Protein AF-A0A9W6K4C1-F1 (afdb_monomer_lite)

InterPro domains:
  IPR036770 Ankyrin repeat-containing domain superfamily [G3DSA:1.25.40.20] (5-103)
  IPR036770 Ankyrin repeat-containing domain superfamily [SSF48403] (3-84)

pLDDT: mean 95.86, std 2.78, range [81.19, 98.5]

Secondary structure (DSSP, 8-state):
-HHHHHHH-GGGHHHHHHH-GGGGG---TTS--HHHHHHHTT-HHHHHHHHHTT----HHHHHHHHHHT-HHHHHHHHHTT----HHHHHHHHT-TTT---HHHHHHHHHHHHHTT---

Structure (mmCIF, N/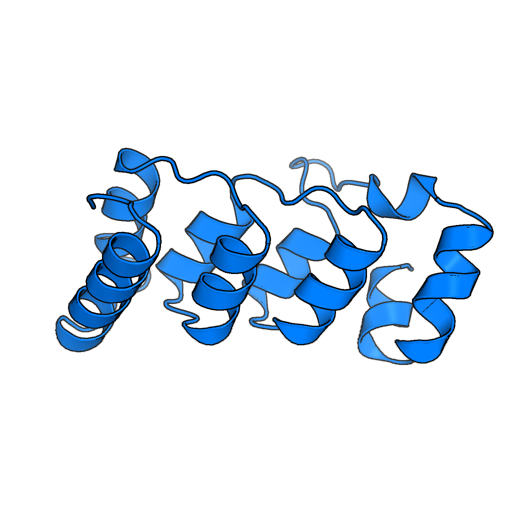CA/C/O backbone):
data_AF-A0A9W6K4C1-F1
#
_entry.id   AF-A0A9W6K4C1-F1
#
loop_
_atom_site.group_PDB
_atom_site.id
_atom_site.type_symbol
_atom_site.label_atom_id
_atom_site.label_alt_id
_atom_site.label_comp_id
_atom_site.label_asym_id
_atom_site.label_entity_id
_atom_site.label_seq_id
_atom_site.pdbx_PDB_ins_code
_atom_site.Cartn_x
_atom_site.Cartn_y
_atom_site.Cartn_z
_atom_site.occupancy
_atom_site.B_iso_or_equiv
_atom_site.auth_seq_id
_atom_site.auth_comp_id
_atom_site.auth_asym_id
_atom_site.auth_atom_id
_atom_site.pdbx_PDB_model_num
ATOM 1 N N . MET A 1 1 ? 17.338 7.470 -8.610 1.00 81.19 1 MET A N 1
ATOM 2 C CA . MET A 1 1 ? 16.699 6.291 -7.976 1.00 81.19 1 MET A CA 1
ATOM 3 C C . MET A 1 1 ? 15.243 6.214 -8.442 1.00 81.19 1 MET A C 1
ATOM 5 O O . MET A 1 1 ? 14.738 7.240 -8.882 1.00 81.19 1 MET A O 1
ATOM 9 N N . LEU A 1 2 ? 14.564 5.054 -8.397 1.00 93.94 2 LEU A N 1
ATOM 10 C CA . LEU A 1 2 ? 13.155 4.953 -8.845 1.00 93.94 2 LEU A CA 1
ATOM 11 C C . LEU A 1 2 ? 12.250 5.952 -8.100 1.00 93.94 2 LEU A C 1
ATOM 13 O O . LEU A 1 2 ? 11.435 6.620 -8.729 1.00 93.94 2 LEU A O 1
ATOM 17 N N . LEU A 1 3 ? 12.462 6.120 -6.792 1.00 94.81 3 LEU A N 1
ATOM 18 C CA . LEU A 1 3 ? 11.760 7.115 -5.977 1.00 94.81 3 LEU A CA 1
ATOM 19 C C . LEU A 1 3 ? 11.908 8.547 -6.527 1.00 94.81 3 LEU A C 1
ATOM 21 O O . LEU A 1 3 ? 10.906 9.232 -6.698 1.00 94.81 3 LEU A O 1
ATOM 25 N N . ASP A 1 4 ? 13.126 8.985 -6.869 1.00 94.69 4 ASP A N 1
ATOM 26 C CA . ASP A 1 4 ? 13.356 10.343 -7.396 1.00 94.69 4 ASP A CA 1
ATOM 27 C C . ASP A 1 4 ? 12.580 10.587 -8.691 1.00 94.69 4 ASP A C 1
ATOM 29 O O . ASP A 1 4 ? 12.031 11.670 -8.894 1.00 94.69 4 ASP A O 1
ATOM 33 N N . ALA A 1 5 ? 12.537 9.580 -9.568 1.00 96.31 5 ALA A N 1
ATOM 34 C CA . ALA A 1 5 ? 11.813 9.665 -10.828 1.00 96.31 5 ALA A CA 1
ATOM 35 C C . ALA A 1 5 ? 10.304 9.770 -10.592 1.00 96.31 5 ALA A C 1
ATOM 37 O O . ALA A 1 5 ? 9.647 10.569 -11.246 1.00 96.31 5 ALA A O 1
ATOM 38 N N . VAL A 1 6 ? 9.761 9.019 -9.630 1.00 97.19 6 VAL A N 1
ATOM 39 C CA . VAL A 1 6 ? 8.342 9.104 -9.261 1.00 97.19 6 VAL A CA 1
ATOM 40 C C . VAL A 1 6 ? 7.986 10.491 -8.725 1.00 97.19 6 VAL A C 1
ATOM 42 O O . VAL A 1 6 ? 6.987 11.059 -9.154 1.00 97.19 6 VAL A O 1
ATOM 45 N N . LEU A 1 7 ? 8.818 11.057 -7.847 1.00 96.62 7 LEU A N 1
ATOM 46 C CA . LEU A 1 7 ? 8.534 12.340 -7.199 1.00 96.62 7 LEU A CA 1
ATOM 47 C C . LEU A 1 7 ? 8.724 13.553 -8.120 1.00 96.62 7 LEU A C 1
ATOM 49 O O . LEU A 1 7 ? 8.004 14.539 -7.992 1.00 96.62 7 LEU A O 1
ATOM 53 N N . ASN A 1 8 ? 9.698 13.5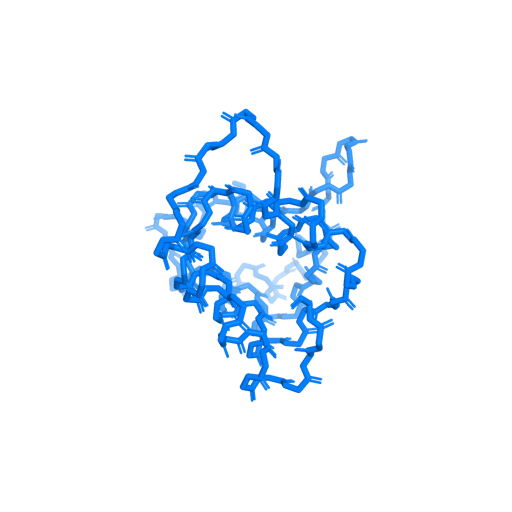06 -9.033 1.00 96.62 8 ASN A N 1
ATOM 54 C CA . ASN A 1 8 ? 10.086 14.678 -9.826 1.00 96.62 8 ASN A CA 1
ATOM 55 C C . ASN A 1 8 ? 9.683 14.575 -11.302 1.00 96.62 8 ASN A C 1
ATOM 57 O O . ASN A 1 8 ? 9.426 15.591 -11.946 1.00 96.62 8 ASN A O 1
ATOM 61 N N . GLU A 1 9 ? 9.640 13.364 -11.863 1.00 96.62 9 GLU A N 1
ATOM 62 C CA . GLU A 1 9 ? 9.425 13.131 -13.294 1.00 96.62 9 GLU A CA 1
ATOM 63 C C . GLU A 1 9 ? 8.509 11.913 -13.563 1.00 96.62 9 GLU A C 1
ATOM 65 O O . GLU A 1 9 ? 8.883 11.022 -14.334 1.00 96.62 9 GLU A O 1
ATOM 70 N N . PRO A 1 10 ? 7.284 11.852 -12.991 1.00 96.25 10 PRO A N 1
ATOM 71 C CA . PRO A 1 10 ? 6.431 10.655 -13.030 1.00 96.25 10 PRO A CA 1
ATOM 72 C C . PRO A 1 10 ? 6.109 10.173 -14.454 1.00 96.25 10 PRO A C 1
ATOM 74 O O . PRO A 1 10 ? 5.967 8.978 -14.701 1.00 96.25 10 PRO A O 1
ATOM 77 N N . HIS A 1 11 ? 6.078 11.089 -15.426 1.00 96.38 11 HIS A N 1
ATOM 78 C CA . HIS A 1 11 ? 5.868 10.787 -16.845 1.00 96.38 11 HIS A CA 1
ATOM 79 C C . HIS A 1 11 ? 6.988 9.941 -17.482 1.00 96.38 11 HIS A C 1
ATOM 81 O O . HIS A 1 11 ? 6.752 9.302 -18.505 1.00 96.38 11 HIS A O 1
ATOM 87 N N . LYS A 1 12 ? 8.196 9.915 -16.899 1.00 96.62 12 LYS A N 1
ATOM 88 C CA . LYS A 1 12 ? 9.325 9.090 -17.368 1.00 96.62 12 LYS A CA 1
ATOM 89 C C . LYS A 1 12 ? 9.351 7.701 -16.739 1.00 96.62 12 LYS A C 1
ATOM 91 O O . LYS A 1 12 ? 10.016 6.814 -17.272 1.00 96.62 12 LYS A O 1
ATOM 96 N N . VAL A 1 13 ? 8.638 7.499 -15.628 1.00 97.50 13 VAL A N 1
ATOM 97 C CA . VAL A 1 13 ? 8.659 6.247 -14.858 1.00 97.50 13 VAL A CA 1
ATOM 98 C C . VAL A 1 13 ? 8.298 5.027 -15.715 1.00 97.50 13 VAL A C 1
ATOM 100 O O . VAL A 1 13 ? 9.035 4.047 -15.631 1.00 97.50 13 VAL A O 1
ATOM 103 N N . PRO A 1 14 ? 7.273 5.054 -16.596 1.00 97.62 14 PRO A N 1
ATOM 104 C CA . PRO A 1 14 ? 6.975 3.903 -17.450 1.00 97.62 14 PRO A CA 1
ATOM 105 C C . PRO A 1 14 ? 8.145 3.494 -18.354 1.00 97.62 14 PRO A C 1
ATOM 107 O O . PRO A 1 14 ? 8.417 2.305 -18.488 1.00 97.62 14 PRO A O 1
ATOM 110 N N . SER A 1 15 ? 8.870 4.458 -18.932 1.00 97.62 15 SER A N 1
ATOM 111 C CA . SER A 1 15 ? 10.040 4.179 -19.776 1.00 97.62 15 SER A CA 1
ATOM 112 C C . SER A 1 15 ? 11.209 3.623 -18.963 1.00 97.62 15 SER A C 1
ATOM 114 O O . SER A 1 15 ? 11.814 2.635 -19.363 1.00 97.62 15 SER A O 1
ATOM 116 N N . ILE A 1 16 ? 11.478 4.201 -17.786 1.00 96.50 16 ILE A N 1
ATOM 117 C CA . ILE A 1 16 ? 12.523 3.722 -16.865 1.00 96.50 16 ILE A CA 1
ATOM 118 C C . ILE A 1 16 ? 12.250 2.269 -16.450 1.00 96.50 16 ILE A C 1
ATOM 120 O O . ILE A 1 16 ? 13.147 1.429 -16.460 1.00 96.50 16 ILE A O 1
ATOM 124 N N . VAL A 1 17 ? 10.996 1.961 -16.111 1.00 97.12 17 VAL A N 1
ATOM 125 C CA . VAL A 1 17 ? 10.566 0.608 -15.742 1.00 97.12 17 VAL A CA 1
ATOM 126 C C . VAL A 1 17 ? 10.617 -0.344 -16.937 1.00 97.12 17 VAL A C 1
ATOM 128 O O . VAL A 1 17 ? 10.976 -1.502 -16.762 1.00 97.12 17 VAL A O 1
ATOM 131 N N . ALA A 1 18 ? 10.301 0.116 -18.149 1.00 97.06 18 ALA A N 1
ATOM 132 C CA . ALA A 1 18 ? 10.415 -0.708 -19.351 1.00 97.06 18 ALA A CA 1
ATOM 133 C C . ALA A 1 18 ? 11.873 -1.105 -19.651 1.00 97.06 18 ALA A C 1
ATOM 135 O O . ALA A 1 18 ? 12.120 -2.224 -2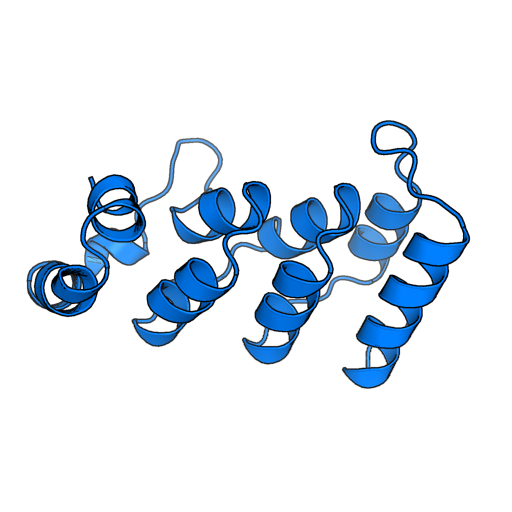0.095 1.00 97.06 18 ALA A O 1
ATOM 136 N N . GLU A 1 19 ? 12.832 -0.215 -19.383 1.00 97.44 19 GLU A N 1
ATOM 137 C CA . GLU A 1 19 ? 14.265 -0.493 -19.531 1.00 97.44 19 GLU A CA 1
ATOM 138 C C . GLU A 1 19 ? 14.800 -1.417 -18.428 1.00 97.44 19 GLU A C 1
ATOM 140 O O . GLU A 1 19 ? 15.652 -2.266 -18.696 1.00 97.44 19 GLU A O 1
ATOM 145 N N . ASN A 1 20 ? 14.297 -1.282 -17.197 1.00 96.38 20 ASN A N 1
ATOM 146 C CA . ASN A 1 20 ? 14.686 -2.132 -16.075 1.00 96.38 20 ASN A CA 1
ATOM 147 C C . ASN A 1 20 ? 13.500 -2.459 -15.140 1.00 96.38 20 ASN A C 1
ATOM 149 O O . ASN A 1 20 ? 13.321 -1.807 -14.104 1.00 96.38 20 ASN A O 1
ATOM 153 N N . PRO A 1 21 ? 12.722 -3.517 -15.440 1.00 96.31 21 PRO A N 1
ATOM 154 C CA . PRO A 1 21 ? 11.560 -3.898 -14.632 1.00 96.31 21 PRO A CA 1
ATOM 155 C C . PRO A 1 21 ? 11.907 -4.331 -13.204 1.00 96.31 21 PRO A C 1
ATOM 157 O O . PRO A 1 21 ? 11.062 -4.252 -12.311 1.00 96.31 21 PRO A O 1
ATOM 160 N N . ALA A 1 22 ? 13.148 -4.777 -12.966 1.00 96.50 22 ALA A N 1
ATOM 161 C CA . ALA A 1 22 ? 13.592 -5.238 -11.652 1.00 96.50 22 ALA A CA 1
ATOM 162 C C . ALA A 1 22 ? 13.535 -4.127 -10.589 1.00 96.50 22 ALA A C 1
ATOM 164 O O . ALA A 1 22 ? 13.339 -4.433 -9.415 1.00 96.50 22 ALA A O 1
ATOM 165 N N . LEU A 1 23 ? 13.598 -2.851 -11.001 1.00 96.06 23 LEU A N 1
ATOM 166 C CA . LEU A 1 23 ? 13.481 -1.688 -10.111 1.00 96.06 23 LEU A CA 1
ATOM 167 C C . LEU A 1 23 ? 12.199 -1.704 -9.270 1.00 96.06 23 LEU A C 1
ATOM 169 O O . LEU A 1 23 ? 12.196 -1.222 -8.141 1.00 96.06 23 LEU A O 1
ATOM 173 N N . LEU A 1 24 ? 11.105 -2.261 -9.797 1.00 96.44 24 LEU A N 1
ATOM 174 C CA . LEU A 1 24 ? 9.826 -2.334 -9.082 1.00 96.44 24 LEU A CA 1
ATOM 175 C C . LEU A 1 24 ? 9.851 -3.285 -7.878 1.00 96.44 24 LEU A C 1
ATOM 177 O O . LEU A 1 24 ? 8.967 -3.201 -7.021 1.00 96.44 24 LEU A O 1
ATOM 181 N N . TYR A 1 25 ? 10.829 -4.190 -7.845 1.00 96.12 25 TYR A N 1
ATOM 182 C CA . TYR A 1 25 ? 10.995 -5.236 -6.840 1.00 96.12 25 TYR A CA 1
ATOM 183 C C . TYR A 1 25 ? 12.177 -4.972 -5.907 1.00 96.12 25 TYR A C 1
ATOM 185 O O . TYR A 1 25 ? 12.402 -5.759 -4.991 1.00 96.12 25 TYR A O 1
ATOM 193 N N . GLU A 1 26 ? 12.937 -3.895 -6.124 1.00 94.75 26 GLU A N 1
ATOM 194 C CA . GLU A 1 26 ? 14.012 -3.518 -5.214 1.00 94.75 26 GLU A CA 1
ATOM 195 C C . GLU A 1 26 ? 13.436 -3.149 -3.848 1.00 94.75 26 GLU A C 1
ATOM 197 O O . GLU A 1 26 ? 12.482 -2.372 -3.733 1.00 94.75 26 GLU A O 1
ATOM 202 N N . THR A 1 27 ? 14.040 -3.713 -2.806 1.00 94.88 27 THR A N 1
ATOM 203 C CA . THR A 1 27 ? 13.672 -3.451 -1.421 1.00 94.88 27 THR A CA 1
ATOM 204 C C . THR A 1 27 ? 14.876 -2.971 -0.633 1.00 94.88 27 THR A C 1
ATOM 206 O O . THR A 1 27 ? 16.022 -3.313 -0.935 1.00 94.88 27 THR A O 1
ATOM 209 N N . ASN A 1 28 ? 14.624 -2.219 0.431 1.00 90.88 28 ASN A N 1
ATOM 210 C CA . ASN A 1 28 ? 15.633 -1.991 1.458 1.00 90.88 28 ASN A CA 1
ATOM 211 C C . ASN A 1 28 ? 15.848 -3.264 2.316 1.00 90.88 28 ASN A C 1
ATOM 213 O O . ASN A 1 28 ? 15.300 -4.338 2.049 1.00 90.88 28 ASN A O 1
ATOM 217 N N . TRP A 1 29 ? 16.660 -3.144 3.368 1.00 89.12 29 TRP A N 1
ATOM 218 C CA . TRP A 1 29 ? 17.001 -4.244 4.279 1.00 89.12 29 TRP A CA 1
ATOM 219 C C . TRP A 1 29 ? 15.822 -4.749 5.134 1.00 89.12 29 TRP A C 1
ATOM 221 O O . TRP A 1 29 ? 15.913 -5.843 5.687 1.00 89.12 29 TRP A O 1
ATOM 231 N N . THR A 1 30 ? 14.726 -3.989 5.230 1.00 86.31 30 THR A N 1
ATOM 232 C CA . THR A 1 30 ? 13.477 -4.374 5.911 1.00 86.31 30 THR A CA 1
ATOM 233 C C . THR A 1 30 ? 12.437 -4.970 4.957 1.00 86.31 30 THR A C 1
ATOM 235 O O . THR A 1 30 ? 11.379 -5.403 5.408 1.00 86.31 30 THR A O 1
ATOM 238 N N . GLY A 1 31 ? 12.741 -5.068 3.657 1.00 88.50 31 GLY A N 1
ATOM 239 C CA . GLY A 1 31 ? 11.834 -5.625 2.648 1.00 88.50 31 GLY A CA 1
ATOM 240 C C . GLY A 1 31 ? 10.835 -4.614 2.074 1.00 88.50 31 GLY A C 1
ATOM 241 O O . GLY A 1 31 ? 9.904 -5.003 1.373 1.00 88.50 31 GLY A O 1
ATOM 242 N N . GLU A 1 32 ? 11.024 -3.324 2.339 1.00 91.62 32 GLU A N 1
ATOM 243 C CA . GLU A 1 32 ? 10.151 -2.245 1.880 1.00 91.62 32 GLU A CA 1
ATOM 244 C C . GLU A 1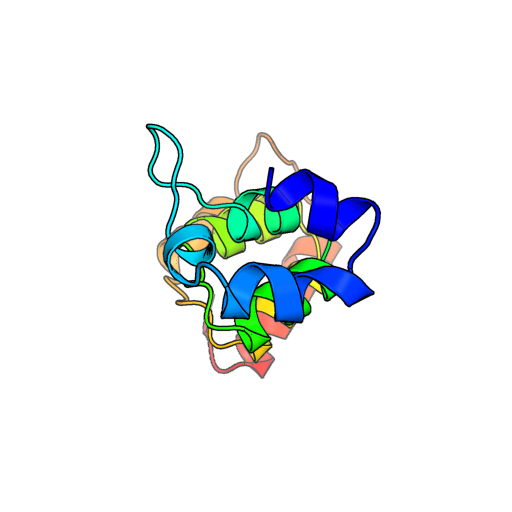 32 ? 10.596 -1.768 0.497 1.00 91.62 32 GLU A C 1
ATOM 246 O O . GLU A 1 32 ? 11.778 -1.485 0.275 1.00 91.62 32 GLU A O 1
ATOM 251 N N . ASN A 1 33 ? 9.649 -1.657 -0.434 1.00 95.62 33 ASN A N 1
ATOM 252 C CA . ASN A 1 33 ? 9.891 -1.104 -1.765 1.00 95.62 33 ASN A CA 1
ATOM 253 C C . ASN A 1 33 ? 9.451 0.368 -1.846 1.00 95.62 33 ASN A C 1
ATOM 255 O O . ASN A 1 33 ? 8.874 0.924 -0.912 1.00 95.62 33 ASN A O 1
ATOM 259 N N . VAL A 1 34 ? 9.687 1.007 -2.994 1.00 96.44 34 VAL A N 1
ATOM 260 C CA . VAL A 1 34 ? 9.310 2.415 -3.221 1.00 96.44 34 VAL A CA 1
ATOM 261 C C . VAL A 1 34 ? 7.811 2.661 -3.001 1.00 96.44 34 VAL A C 1
ATOM 263 O O . VAL A 1 34 ? 7.442 3.699 -2.462 1.00 96.44 34 VAL A O 1
ATOM 266 N N . LEU A 1 35 ? 6.940 1.710 -3.355 1.00 97.44 35 LEU A N 1
ATOM 267 C CA . LEU A 1 35 ? 5.491 1.842 -3.164 1.00 97.44 35 LEU A CA 1
ATOM 268 C C . LEU A 1 35 ? 5.115 1.956 -1.681 1.00 97.44 35 LEU A C 1
ATOM 270 O O . LEU A 1 35 ? 4.240 2.751 -1.330 1.00 97.44 35 LEU A O 1
ATOM 274 N N . HIS A 1 36 ? 5.789 1.211 -0.804 1.00 96.50 36 HIS A N 1
ATOM 275 C CA . HIS A 1 36 ? 5.588 1.334 0.640 1.00 96.50 36 HIS A CA 1
ATOM 276 C C . HIS A 1 36 ? 5.956 2.731 1.136 1.00 96.50 36 HIS A C 1
ATOM 278 O O . HIS A 1 36 ? 5.121 3.368 1.770 1.00 96.50 36 HIS A O 1
ATOM 284 N N . TRP A 1 37 ? 7.122 3.260 0.756 1.00 95.50 37 TRP A N 1
ATOM 285 C CA . TRP A 1 37 ? 7.517 4.632 1.108 1.00 95.50 37 TRP A CA 1
ATOM 286 C C . TRP A 1 37 ? 6.476 5.667 0.674 1.00 95.50 37 TRP A C 1
ATOM 288 O O . TRP A 1 37 ? 6.067 6.506 1.469 1.00 95.50 37 TRP A O 1
ATOM 298 N N . LEU A 1 38 ? 5.969 5.565 -0.556 1.00 97.19 38 LEU A N 1
ATOM 299 C CA . LEU A 1 38 ? 4.910 6.453 -1.046 1.00 97.19 38 LEU A CA 1
ATOM 300 C C . LEU A 1 38 ? 3.617 6.326 -0.224 1.00 97.19 38 LEU A C 1
ATOM 302 O O . LEU A 1 38 ? 2.924 7.317 -0.006 1.00 97.19 38 LEU A O 1
ATOM 306 N N . SER A 1 39 ? 3.305 5.126 0.271 1.00 96.69 39 SER A N 1
ATOM 307 C CA . SER A 1 39 ? 2.137 4.897 1.131 1.00 96.69 39 SER A CA 1
ATOM 308 C C . SER A 1 39 ? 2.298 5.555 2.507 1.00 96.69 39 SER A C 1
ATOM 310 O O . SER A 1 39 ? 1.340 6.126 3.029 1.00 96.69 39 SER A O 1
ATOM 312 N N . VAL A 1 40 ? 3.512 5.525 3.068 1.00 94.44 40 VAL A N 1
ATOM 313 C CA . VAL A 1 40 ? 3.860 6.214 4.325 1.00 94.44 40 VAL A CA 1
ATOM 314 C C . VAL A 1 40 ? 3.804 7.737 4.160 1.00 94.44 40 VAL A C 1
ATOM 316 O O . VAL A 1 40 ? 3.399 8.434 5.080 1.00 94.44 40 VAL A O 1
ATOM 319 N N . GLU A 1 41 ? 4.115 8.262 2.976 1.00 95.69 41 GLU A N 1
ATOM 320 C CA . GLU A 1 41 ? 4.065 9.704 2.680 1.00 95.69 41 GLU A CA 1
ATOM 321 C C . GLU A 1 41 ? 2.684 10.190 2.177 1.00 95.69 41 GLU A C 1
ATOM 323 O O . GLU A 1 41 ? 2.522 11.351 1.802 1.00 95.69 41 GLU A O 1
ATOM 328 N N . ASN A 1 42 ? 1.661 9.324 2.176 1.00 97.44 42 ASN A N 1
ATOM 329 C CA . ASN A 1 42 ? 0.304 9.597 1.671 1.00 97.44 42 ASN A CA 1
ATOM 330 C C . ASN A 1 42 ? 0.219 9.973 0.167 1.00 97.44 42 ASN A C 1
ATOM 332 O O . ASN A 1 42 ? -0.691 10.690 -0.271 1.00 97.44 42 ASN A O 1
ATOM 336 N N . LEU A 1 43 ? 1.152 9.472 -0.642 1.00 98.06 43 LEU A N 1
ATOM 337 C CA . LEU A 1 43 ? 1.282 9.732 -2.079 1.00 98.06 43 LEU A CA 1
ATOM 338 C C . LEU A 1 43 ? 0.507 8.687 -2.902 1.00 98.06 43 LEU A C 1
ATOM 340 O O . LEU A 1 43 ? 1.065 7.805 -3.556 1.00 98.06 43 LEU A O 1
ATOM 344 N N . HIS A 1 44 ? -0.823 8.737 -2.805 1.00 97.88 44 HIS A N 1
ATOM 345 C CA . HIS A 1 44 ? -1.731 7.722 -3.351 1.00 97.88 44 HIS A CA 1
ATOM 346 C C . HIS A 1 44 ? -1.748 7.638 -4.887 1.00 97.88 44 HIS A C 1
ATOM 348 O O . HIS A 1 44 ? -1.934 6.547 -5.427 1.00 97.88 44 HIS A O 1
ATOM 354 N N . GLU A 1 45 ? -1.536 8.742 -5.607 1.00 97.94 45 GLU A N 1
ATOM 355 C CA . GLU A 1 45 ? -1.459 8.725 -7.077 1.00 97.94 45 GLU A CA 1
ATOM 356 C C . GLU A 1 45 ? -0.164 8.056 -7.557 1.00 97.94 45 GLU A C 1
ATOM 358 O O . GLU A 1 45 ? -0.161 7.258 -8.495 1.00 97.94 45 GLU A O 1
ATOM 363 N N . GLU A 1 46 ? 0.934 8.283 -6.846 1.00 98.00 46 GLU A N 1
ATOM 364 C CA . GLU A 1 46 ? 2.223 7.649 -7.086 1.00 98.00 46 GLU A CA 1
ATOM 365 C C . GLU A 1 46 ? 2.181 6.149 -6.746 1.00 98.00 46 GLU A C 1
ATOM 367 O O . GLU A 1 46 ? 2.739 5.325 -7.479 1.00 98.00 46 GLU A O 1
ATOM 372 N N . VAL A 1 47 ? 1.452 5.764 -5.690 1.00 98.19 47 VAL A N 1
ATOM 373 C CA . VAL A 1 47 ? 1.143 4.355 -5.384 1.00 98.19 47 VAL A CA 1
ATOM 374 C C . VAL A 1 47 ? 0.387 3.702 -6.546 1.00 98.19 47 VAL A C 1
ATOM 376 O O . VAL A 1 47 ? 0.762 2.610 -6.983 1.00 98.19 47 VAL A O 1
ATOM 379 N N . ARG A 1 48 ? -0.642 4.368 -7.093 1.00 98.50 48 ARG A N 1
ATOM 380 C CA . ARG A 1 48 ? -1.387 3.875 -8.267 1.00 98.50 48 ARG A CA 1
ATOM 381 C C . ARG A 1 48 ? -0.490 3.735 -9.490 1.00 98.50 48 ARG A C 1
ATOM 383 O O . ARG A 1 48 ? -0.579 2.714 -10.171 1.00 98.50 48 ARG A O 1
ATOM 390 N N . LEU A 1 49 ? 0.386 4.709 -9.744 1.00 98.19 49 LEU A N 1
ATOM 391 C CA . LEU A 1 49 ? 1.351 4.665 -10.843 1.00 98.19 49 LEU A CA 1
ATOM 392 C C . LEU A 1 49 ? 2.242 3.423 -10.743 1.00 98.19 49 LEU A C 1
ATOM 394 O O . LEU A 1 49 ? 2.290 2.624 -11.678 1.00 98.19 49 LEU A O 1
ATOM 398 N N . LEU A 1 50 ? 2.920 3.224 -9.609 1.00 98.00 50 LEU A N 1
ATOM 399 C CA . LEU A 1 50 ? 3.831 2.090 -9.449 1.00 98.00 50 LEU A CA 1
ATOM 400 C C . LEU A 1 50 ? 3.102 0.750 -9.471 1.00 98.00 50 LEU A C 1
ATOM 402 O O . LEU A 1 50 ? 3.591 -0.210 -10.072 1.00 98.00 50 LEU A O 1
ATOM 406 N N . ARG A 1 51 ? 1.915 0.675 -8.864 1.00 97.94 51 ARG A N 1
ATOM 407 C CA . ARG A 1 51 ? 1.106 -0.540 -8.909 1.00 97.94 51 ARG A CA 1
ATOM 408 C C . ARG A 1 51 ? 0.637 -0.863 -10.325 1.00 97.94 51 ARG A C 1
ATOM 410 O O . ARG A 1 51 ? 0.705 -2.023 -10.722 1.00 97.94 51 ARG A O 1
ATOM 417 N N . GLY A 1 52 ? 0.211 0.141 -11.092 1.00 97.69 52 GLY A N 1
ATOM 418 C CA . GLY A 1 52 ? -0.193 -0.017 -12.491 1.00 97.69 52 GLY A CA 1
ATOM 419 C C . GLY A 1 52 ? 0.936 -0.527 -13.390 1.00 97.69 52 GLY A C 1
ATOM 420 O O . GLY A 1 52 ? 0.674 -1.204 -14.380 1.00 97.69 52 GLY A O 1
ATOM 421 N N . LEU A 1 53 ? 2.188 -0.270 -13.007 1.00 97.75 53 LEU A N 1
ATOM 422 C CA . LEU A 1 53 ? 3.382 -0.792 -13.675 1.00 97.75 53 LEU A CA 1
ATOM 423 C C . LEU A 1 53 ? 3.808 -2.186 -13.185 1.00 97.75 53 LEU A C 1
ATOM 425 O O . LEU A 1 53 ? 4.741 -2.763 -13.735 1.00 97.75 53 LEU A O 1
ATOM 429 N N . GLY A 1 54 ? 3.124 -2.750 -12.186 1.00 97.00 54 GLY A N 1
ATOM 430 C CA . GLY A 1 54 ? 3.371 -4.102 -11.681 1.00 97.00 54 GLY A CA 1
ATOM 431 C C . GLY A 1 54 ? 4.135 -4.172 -10.361 1.00 97.00 54 GLY A C 1
ATOM 432 O O . GLY A 1 54 ? 4.472 -5.275 -9.930 1.00 97.00 54 GLY A O 1
ATOM 433 N N . SER A 1 55 ? 4.384 -3.043 -9.684 1.00 97.31 55 SER A N 1
ATOM 434 C CA . SER A 1 55 ? 5.010 -3.075 -8.358 1.00 97.31 55 SER A CA 1
ATOM 435 C C . SER A 1 55 ? 4.144 -3.881 -7.377 1.00 97.31 55 SER A C 1
ATOM 437 O O . SER A 1 55 ? 2.911 -3.719 -7.353 1.00 97.31 55 SER A O 1
ATOM 439 N N . PRO A 1 56 ? 4.741 -4.787 -6.582 1.00 96.69 56 PRO A N 1
ATOM 440 C CA . PRO A 1 56 ? 4.015 -5.469 -5.525 1.00 96.69 56 PRO A CA 1
ATOM 441 C C . PRO A 1 56 ? 3.631 -4.468 -4.433 1.00 96.69 56 PRO A C 1
ATOM 443 O O . PRO A 1 56 ? 4.372 -3.528 -4.156 1.00 96.69 56 PRO A O 1
ATOM 446 N N . ILE A 1 57 ? 2.475 -4.683 -3.805 1.00 96.38 57 ILE A N 1
ATOM 447 C CA . ILE A 1 57 ? 2.047 -3.914 -2.634 1.00 96.38 57 ILE A CA 1
ATOM 448 C C . ILE A 1 57 ? 2.580 -4.633 -1.393 1.00 96.38 57 ILE A C 1
ATOM 450 O O . ILE A 1 57 ? 2.152 -5.764 -1.147 1.00 96.38 57 ILE A O 1
ATOM 454 N N . PRO A 1 58 ? 3.492 -4.037 -0.610 1.00 93.19 58 PRO A N 1
ATOM 455 C CA . PRO A 1 58 ? 3.956 -4.668 0.620 1.00 93.19 58 PRO A CA 1
ATOM 456 C C . PRO A 1 58 ? 2.844 -4.724 1.668 1.00 93.19 58 PRO A C 1
ATOM 458 O O . PRO A 1 58 ? 2.043 -3.797 1.780 1.00 93.19 58 PRO A O 1
ATOM 461 N N . ALA A 1 59 ? 2.818 -5.788 2.474 1.00 85.25 59 ALA A N 1
ATOM 462 C CA . ALA A 1 59 ? 1.771 -6.008 3.478 1.00 85.25 59 ALA A CA 1
ATOM 463 C C . ALA A 1 59 ? 1.652 -4.847 4.486 1.00 85.25 59 ALA A C 1
ATOM 465 O O . ALA A 1 59 ? 0.551 -4.473 4.890 1.00 85.25 59 ALA A O 1
ATOM 466 N N . TYR A 1 60 ? 2.785 -4.240 4.852 1.00 93.38 60 TYR A N 1
ATOM 467 C CA . TYR A 1 60 ? 2.832 -3.133 5.807 1.00 93.38 60 TYR A CA 1
ATOM 468 C C . TYR A 1 60 ? 2.353 -1.795 5.234 1.00 93.38 60 TYR A C 1
ATOM 470 O O . TYR A 1 60 ? 1.943 -0.938 6.007 1.00 93.38 60 TYR A O 1
ATOM 478 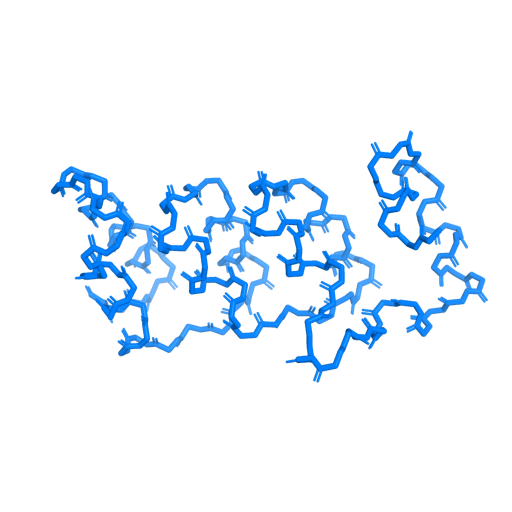N N . ALA A 1 61 ? 2.276 -1.631 3.908 1.00 96.69 61 ALA A N 1
ATOM 479 C CA . ALA A 1 61 ? 1.846 -0.372 3.297 1.00 96.69 61 ALA A CA 1
ATOM 480 C C . ALA A 1 61 ? 0.430 0.040 3.739 1.00 96.69 61 ALA A C 1
ATOM 482 O O . ALA A 1 61 ? 0.184 1.200 4.067 1.00 96.69 61 ALA A O 1
ATOM 483 N N . LEU A 1 62 ? -0.503 -0.920 3.797 1.00 97.56 62 LEU A N 1
ATOM 484 C CA . LEU A 1 62 ? -1.869 -0.659 4.256 1.00 97.56 62 LEU A CA 1
ATOM 485 C C . LEU A 1 62 ? -1.936 -0.448 5.772 1.00 97.56 62 LEU A C 1
ATOM 487 O O . LEU A 1 62 ? -2.710 0.389 6.233 1.00 97.56 62 LEU A O 1
ATOM 491 N N . ILE A 1 63 ? -1.136 -1.193 6.537 1.00 97.00 63 ILE A N 1
ATOM 492 C CA . ILE A 1 63 ? -1.067 -1.068 7.998 1.00 97.00 63 ILE A CA 1
ATOM 493 C C . ILE A 1 63 ? -0.601 0.344 8.366 1.00 97.00 63 ILE A C 1
ATOM 495 O O . ILE A 1 63 ? -1.294 1.026 9.118 1.00 97.00 63 ILE A O 1
ATOM 499 N N . ASP A 1 64 ? 0.486 0.818 7.759 1.00 96.62 64 ASP A N 1
ATOM 500 C CA . ASP A 1 64 ? 1.042 2.141 8.039 1.00 96.62 64 ASP A CA 1
ATOM 501 C C . ASP A 1 64 ? 0.103 3.259 7.581 1.00 96.62 64 ASP A C 1
ATOM 503 O O . ASP A 1 64 ? -0.110 4.234 8.307 1.00 96.62 64 ASP A O 1
ATOM 507 N N . ALA A 1 65 ? -0.540 3.110 6.418 1.00 97.69 65 ALA A N 1
ATOM 508 C CA . ALA A 1 65 ? -1.560 4.057 5.976 1.00 97.69 65 ALA A CA 1
ATOM 509 C C . ALA A 1 65 ? -2.735 4.133 6.970 1.00 97.69 65 ALA A C 1
ATOM 511 O O . ALA A 1 65 ? -3.275 5.218 7.210 1.00 97.69 65 ALA A O 1
ATOM 512 N N . VAL A 1 66 ? -3.123 3.007 7.586 1.00 97.88 66 VAL A N 1
ATOM 513 C CA . VAL A 1 66 ? -4.146 2.966 8.643 1.00 97.88 66 VAL A CA 1
ATOM 514 C C . VAL A 1 66 ? -3.661 3.616 9.926 1.00 97.88 66 VAL A C 1
ATOM 516 O O . VAL A 1 66 ? -4.415 4.420 10.472 1.00 97.88 66 VAL A O 1
ATOM 519 N N . ASP A 1 67 ? -2.444 3.317 10.378 1.00 97.19 67 ASP A N 1
ATOM 520 C CA . ASP A 1 67 ? -1.833 3.905 11.574 1.00 97.19 67 ASP A CA 1
ATOM 521 C C . ASP A 1 67 ? -1.876 5.442 11.502 1.00 97.19 67 ASP A C 1
ATOM 523 O O . ASP A 1 67 ? -2.404 6.101 12.397 1.00 97.19 67 ASP A O 1
ATOM 527 N N . HIS A 1 68 ? -1.479 6.025 10.369 1.00 96.75 68 HIS A N 1
ATOM 528 C CA . HIS A 1 68 ? -1.531 7.476 10.140 1.00 96.75 68 HIS A CA 1
ATOM 529 C C . HIS A 1 68 ? -2.944 7.998 9.777 1.00 96.75 68 HIS A C 1
ATOM 531 O O . HIS A 1 68 ? -3.252 9.201 9.813 1.00 96.75 68 HIS A O 1
ATOM 537 N N . GLY A 1 69 ? -3.858 7.092 9.431 1.00 97.19 69 GLY A N 1
ATOM 538 C CA . GLY A 1 69 ? -5.209 7.390 8.975 1.00 97.19 69 GLY A CA 1
ATOM 539 C C . GLY A 1 69 ? -5.247 8.126 7.631 1.00 97.19 69 GLY A C 1
ATOM 540 O O . GLY A 1 69 ? -6.074 9.018 7.435 1.00 97.19 69 GLY A O 1
ATOM 541 N N . TYR A 1 70 ? -4.345 7.816 6.717 1.00 97.81 70 TYR A N 1
ATOM 542 C CA . TYR A 1 70 ? -4.297 8.394 5.379 1.00 97.81 70 TYR A CA 1
ATOM 543 C C . TYR A 1 70 ? -5.414 7.823 4.505 1.00 97.81 70 TYR A C 1
ATOM 545 O O . TYR A 1 70 ? -5.258 6.786 3.871 1.00 97.81 70 TYR A O 1
ATOM 553 N N . LEU A 1 71 ? -6.584 8.468 4.521 1.00 97.19 71 LEU A N 1
ATOM 554 C CA . LEU A 1 71 ? -7.813 7.919 3.940 1.00 97.19 71 LEU A CA 1
ATOM 555 C C . LEU A 1 71 ? -7.677 7.660 2.440 1.00 97.19 71 LEU A C 1
ATOM 557 O O . LEU A 1 71 ? -8.082 6.603 1.973 1.00 97.19 71 LEU A O 1
ATOM 561 N N . GLU A 1 72 ? -7.092 8.601 1.710 1.00 97.69 72 GLU A N 1
ATOM 562 C CA . GLU A 1 72 ? -6.880 8.531 0.267 1.00 97.69 72 GLU A CA 1
ATOM 563 C C . GLU A 1 72 ? -5.963 7.356 -0.093 1.00 97.69 72 GLU A C 1
ATOM 565 O O . GLU A 1 72 ? -6.280 6.572 -0.987 1.00 97.69 72 GLU A O 1
ATOM 570 N N . THR A 1 73 ? -4.885 7.168 0.671 1.00 98.31 73 THR A N 1
ATOM 571 C CA . THR A 1 73 ? -3.958 6.041 0.499 1.00 98.31 73 THR A CA 1
ATOM 572 C C . THR A 1 73 ? -4.584 4.708 0.901 1.00 98.31 73 THR A C 1
ATOM 574 O O . THR A 1 73 ? -4.435 3.732 0.172 1.00 98.31 73 THR A O 1
ATOM 577 N N . ILE A 1 74 ? -5.349 4.647 1.998 1.00 98.06 74 ILE A N 1
ATOM 578 C CA . ILE A 1 74 ? -6.099 3.440 2.393 1.00 98.06 74 ILE A CA 1
ATOM 579 C C . ILE A 1 74 ? -7.053 3.022 1.270 1.00 98.06 74 ILE A C 1
ATOM 581 O O . ILE A 1 74 ? -7.072 1.857 0.884 1.00 98.06 74 ILE A O 1
ATOM 585 N N . ILE A 1 75 ? -7.831 3.967 0.733 1.00 97.81 75 ILE A N 1
ATOM 586 C CA . ILE A 1 75 ? -8.769 3.700 -0.364 1.00 97.81 75 ILE A CA 1
ATOM 587 C C . ILE A 1 75 ? -8.008 3.214 -1.598 1.00 97.81 75 ILE A C 1
ATOM 589 O O . ILE A 1 75 ? -8.368 2.179 -2.152 1.00 97.81 75 ILE A O 1
ATOM 593 N N . ALA A 1 76 ? -6.936 3.906 -1.995 1.00 98.25 76 ALA A N 1
ATOM 594 C CA . ALA A 1 76 ? -6.133 3.510 -3.146 1.00 98.25 76 ALA A CA 1
ATOM 595 C C . ALA A 1 76 ? -5.569 2.092 -2.991 1.00 98.25 76 ALA A C 1
ATOM 597 O O . ALA A 1 76 ? -5.707 1.276 -3.897 1.00 98.25 76 ALA A O 1
ATOM 598 N N . LEU A 1 77 ? -4.994 1.760 -1.836 1.00 98.19 77 LEU A N 1
ATOM 599 C CA . LEU A 1 77 ? -4.451 0.429 -1.570 1.00 98.19 77 LEU A CA 1
ATOM 600 C C . LEU A 1 77 ? -5.536 -0.659 -1.617 1.00 98.19 77 LEU A C 1
ATOM 602 O O . LEU A 1 77 ? -5.308 -1.708 -2.219 1.00 98.19 77 LEU A O 1
ATOM 606 N N . LEU A 1 78 ? -6.722 -0.409 -1.053 1.00 97.50 78 LEU A N 1
ATOM 607 C CA . LEU A 1 78 ? -7.846 -1.352 -1.111 1.00 97.50 78 LEU A CA 1
ATOM 608 C C . LEU A 1 78 ? -8.345 -1.569 -2.549 1.00 97.50 78 LEU A C 1
ATOM 610 O O . LEU A 1 78 ? -8.533 -2.709 -2.966 1.00 97.50 78 LEU A O 1
ATOM 614 N N . GLU A 1 79 ? -8.498 -0.503 -3.339 1.00 97.56 79 GLU A N 1
ATOM 615 C CA . GLU A 1 79 ? -8.877 -0.596 -4.760 1.00 97.56 79 GLU A CA 1
ATOM 616 C C . GLU A 1 79 ? -7.855 -1.371 -5.595 1.00 97.56 79 GLU A C 1
ATOM 618 O O . GLU A 1 79 ? -8.212 -2.076 -6.537 1.00 97.56 79 GLU A O 1
ATOM 623 N N . LEU A 1 80 ? -6.578 -1.251 -5.239 1.00 97.25 80 LEU A N 1
ATOM 624 C CA . LEU A 1 80 ? -5.465 -1.917 -5.905 1.00 97.25 80 LEU A CA 1
ATOM 625 C C . LEU A 1 80 ? -5.245 -3.372 -5.445 1.00 97.25 80 LEU A C 1
ATOM 627 O O . LEU A 1 80 ? -4.321 -4.040 -5.931 1.00 97.25 80 LEU A O 1
ATOM 631 N N . GLY A 1 81 ? -6.096 -3.866 -4.540 1.00 95.19 81 GLY A N 1
ATOM 632 C CA . GLY A 1 81 ? -6.086 -5.241 -4.051 1.00 95.19 81 GLY A CA 1
ATOM 633 C C . GLY A 1 81 ? -5.010 -5.518 -3.006 1.00 95.19 81 GLY A C 1
ATOM 634 O O . GLY A 1 81 ? -4.449 -6.613 -2.998 1.00 95.19 81 GLY A O 1
ATOM 635 N N . ALA A 1 82 ? -4.684 -4.539 -2.157 1.00 96.25 82 ALA A N 1
ATOM 636 C CA . ALA A 1 82 ? -3.828 -4.768 -0.998 1.00 96.25 82 ALA A CA 1
ATOM 637 C C . ALA A 1 82 ? -4.405 -5.878 -0.107 1.00 96.25 82 ALA A C 1
ATOM 639 O O . ALA A 1 82 ? -5.615 -5.957 0.119 1.00 96.25 82 ALA A O 1
ATOM 640 N N . GLU A 1 83 ? -3.526 -6.729 0.417 1.00 94.94 83 GLU A N 1
ATOM 641 C CA . GLU A 1 83 ? -3.930 -7.779 1.343 1.00 94.94 83 GLU A CA 1
ATOM 642 C C . GLU A 1 83 ? -4.423 -7.167 2.658 1.00 94.94 83 GLU A C 1
ATOM 644 O O . GLU A 1 83 ? -3.758 -6.329 3.271 1.00 94.94 83 GLU A O 1
ATOM 649 N N . VAL A 1 84 ? -5.598 -7.609 3.106 1.00 96.81 84 VAL A N 1
ATOM 650 C CA . VAL A 1 84 ? -6.192 -7.170 4.367 1.00 96.81 84 VAL A CA 1
ATOM 651 C C . VAL A 1 84 ? -6.103 -8.293 5.382 1.00 96.81 84 VAL A C 1
ATOM 653 O O . VAL A 1 84 ? -6.776 -9.314 5.252 1.00 96.81 84 VAL A O 1
ATOM 656 N N . VAL A 1 85 ? -5.336 -8.056 6.444 1.00 96.50 85 VAL A N 1
ATOM 657 C CA . VAL A 1 85 ? -5.281 -8.922 7.625 1.00 96.50 85 VAL A CA 1
ATOM 658 C C . VAL A 1 85 ? -6.045 -8.231 8.764 1.00 96.50 85 VAL A C 1
ATOM 660 O O . VAL A 1 85 ? -5.502 -7.310 9.381 1.00 96.50 85 VAL A O 1
ATOM 663 N N . PRO A 1 86 ? -7.301 -8.628 9.069 1.00 95.25 86 PRO A N 1
ATOM 664 C CA . PRO A 1 86 ? -8.172 -7.889 9.989 1.00 95.25 86 PRO A CA 1
ATOM 665 C C . PRO A 1 86 ? -7.569 -7.610 11.368 1.00 95.25 86 PRO A C 1
ATOM 667 O O . PRO A 1 86 ? -7.734 -6.518 11.907 1.00 95.25 86 PRO A O 1
ATOM 670 N N . SER A 1 87 ? -6.830 -8.565 11.937 1.00 95.94 87 SER A N 1
ATOM 671 C CA . SER A 1 87 ? -6.164 -8.396 13.235 1.00 95.94 87 SER A CA 1
ATOM 672 C C . SER A 1 87 ? -5.107 -7.288 13.211 1.00 95.94 87 SER A C 1
ATOM 674 O O . SER A 1 87 ? -5.053 -6.483 14.142 1.00 95.94 87 SER A O 1
ATOM 676 N N . CYS A 1 88 ? -4.311 -7.196 12.141 1.00 96.81 88 CYS A N 1
ATOM 677 C CA . CYS A 1 88 ? -3.307 -6.147 11.963 1.00 96.81 88 CYS A CA 1
ATOM 678 C C . CYS A 1 88 ? -3.960 -4.771 11.803 1.00 96.81 88 CYS A C 1
ATOM 680 O O . CYS A 1 88 ? -3.553 -3.822 12.468 1.00 96.81 88 CYS A O 1
ATOM 682 N N . ILE A 1 89 ? -5.022 -4.673 10.998 1.00 97.50 89 ILE A N 1
ATOM 683 C CA . ILE A 1 89 ? -5.750 -3.412 10.798 1.00 97.50 89 ILE A CA 1
ATOM 684 C C . ILE A 1 89 ? -6.426 -2.943 12.092 1.00 97.50 89 ILE A C 1
ATOM 686 O O . ILE A 1 89 ? -6.374 -1.762 12.436 1.00 97.50 89 ILE A O 1
ATOM 690 N N . THR A 1 90 ? -7.022 -3.861 12.853 1.00 96.25 90 THR A N 1
ATOM 691 C CA . THR A 1 90 ? -7.610 -3.549 14.162 1.00 96.25 90 THR A CA 1
ATOM 692 C C . THR A 1 90 ? -6.553 -3.100 15.166 1.00 96.25 90 THR A C 1
ATOM 694 O O . THR A 1 90 ? -6.817 -2.186 15.951 1.00 96.25 90 THR A O 1
ATOM 697 N N . SER A 1 91 ? -5.360 -3.701 15.139 1.00 96.38 91 SER A N 1
ATOM 698 C CA . SER A 1 91 ? -4.228 -3.255 15.955 1.00 96.38 91 SER A CA 1
ATOM 699 C C . SER A 1 91 ? -3.804 -1.834 15.578 1.00 96.38 91 SER A C 1
ATOM 701 O O . SER A 1 91 ? -3.744 -0.980 16.458 1.00 96.38 91 SER A O 1
ATOM 703 N N . ALA A 1 92 ? -3.613 -1.552 14.286 1.00 96.69 92 ALA A N 1
ATOM 704 C CA . ALA A 1 92 ? -3.230 -0.228 13.788 1.00 96.69 92 ALA A CA 1
ATOM 705 C C . ALA A 1 92 ? -4.262 0.854 14.161 1.00 96.69 92 ALA A C 1
ATOM 707 O O . ALA A 1 92 ? -3.947 1.899 14.725 1.00 96.69 92 ALA A O 1
ATOM 708 N N . LEU A 1 93 ? -5.558 0.560 14.002 1.00 96.50 93 LEU A N 1
ATOM 709 C CA . LEU A 1 93 ? -6.631 1.463 14.431 1.00 96.50 93 LEU A CA 1
ATOM 710 C C . LEU A 1 93 ? -6.608 1.785 15.929 1.00 96.50 93 LEU A C 1
ATOM 712 O O . LEU A 1 93 ? -7.177 2.799 16.343 1.00 96.50 93 LEU A O 1
ATOM 716 N N . ASN A 1 94 ? -6.031 0.919 16.758 1.00 95.12 94 ASN A N 1
ATOM 717 C CA . ASN A 1 94 ? -5.958 1.080 18.206 1.00 95.12 94 ASN A CA 1
ATOM 718 C C . ASN A 1 94 ? -4.556 1.441 18.704 1.00 95.12 94 ASN A C 1
ATOM 720 O O . ASN A 1 94 ? -4.376 1.564 19.911 1.00 95.12 94 ASN A O 1
ATOM 724 N N . ASN A 1 95 ? -3.613 1.678 17.795 1.00 95.25 95 ASN A N 1
ATOM 725 C CA . ASN A 1 95 ? -2.260 2.072 18.125 1.00 95.25 95 ASN A CA 1
ATOM 726 C C . ASN A 1 95 ? -2.251 3.441 18.829 1.00 95.25 95 ASN A C 1
ATOM 728 O O . ASN A 1 95 ? -2.724 4.451 18.296 1.00 95.25 95 ASN A O 1
ATOM 732 N N . GLU A 1 96 ? -1.745 3.467 20.063 1.00 92.62 96 GLU A N 1
ATOM 733 C CA . GLU A 1 96 ? -1.735 4.664 20.905 1.00 92.62 96 GLU A CA 1
ATOM 734 C C . GLU A 1 96 ? -0.741 5.721 20.407 1.00 92.62 96 GLU A C 1
ATOM 736 O O . GLU A 1 96 ? -0.975 6.908 20.625 1.00 92.62 96 GLU A O 1
ATOM 741 N N . TYR A 1 97 ? 0.305 5.319 19.673 1.00 93.44 97 TYR A N 1
ATOM 742 C CA . TYR A 1 97 ? 1.320 6.239 19.147 1.00 93.44 97 TYR A CA 1
ATOM 743 C C . TYR A 1 97 ? 0.758 7.215 18.106 1.00 93.44 97 TYR A C 1
ATOM 745 O O . TYR A 1 97 ? 1.164 8.375 18.074 1.00 93.44 97 TYR A O 1
ATOM 753 N N . PHE A 1 98 ? -0.209 6.777 17.294 1.00 90.88 98 PHE A N 1
ATOM 754 C CA . PHE A 1 98 ? -0.817 7.607 16.247 1.00 90.88 98 PHE A CA 1
ATOM 755 C C . PHE A 1 98 ? -2.113 8.307 16.684 1.00 90.88 98 PHE A C 1
ATOM 757 O O . PHE A 1 98 ? -2.590 9.219 16.008 1.00 90.88 98 PHE A O 1
ATOM 764 N N . ALA A 1 99 ? -2.691 7.895 17.818 1.00 89.31 99 ALA A N 1
ATOM 765 C CA . ALA A 1 99 ? -3.785 8.574 18.520 1.00 89.31 99 ALA A CA 1
ATOM 766 C C . ALA A 1 99 ? -4.947 9.081 17.628 1.00 89.31 99 ALA A C 1
ATOM 768 O O . ALA A 1 99 ? -5.469 10.186 17.807 1.00 89.31 99 ALA A O 1
ATOM 769 N N . LEU A 1 100 ? -5.404 8.267 16.667 1.00 94.81 100 LEU A N 1
ATOM 770 C CA . LEU A 1 100 ? -6.484 8.648 15.749 1.00 94.81 100 LEU A CA 1
ATOM 771 C C . LEU A 1 100 ? -7.791 8.982 16.487 1.00 94.81 100 LEU A C 1
ATOM 773 O O . LEU A 1 100 ? -8.229 8.268 17.392 1.00 94.81 100 LEU A O 1
ATOM 777 N N . SER A 1 101 ? -8.499 10.022 16.037 1.00 95.69 101 SER A N 1
ATOM 778 C CA . SER A 1 101 ? -9.797 10.377 16.624 1.00 95.69 101 SER A CA 1
ATOM 779 C C . SER A 1 101 ? -10.852 9.284 16.409 1.00 95.69 101 SER A C 1
ATOM 781 O O . SER A 1 101 ? -10.873 8.597 15.384 1.00 95.69 101 SER A O 1
ATOM 783 N N . ARG A 1 102 ? -11.820 9.174 17.332 1.00 95.75 102 ARG A N 1
ATOM 784 C CA . ARG A 1 102 ? -12.949 8.227 17.216 1.00 95.75 102 ARG A CA 1
ATOM 785 C C . ARG A 1 102 ? -13.691 8.357 15.879 1.00 95.75 102 ARG A C 1
ATOM 787 O O . ARG A 1 102 ? -14.077 7.348 15.292 1.00 95.75 102 ARG A O 1
ATOM 794 N N . LYS A 1 103 ? -13.862 9.590 15.386 1.00 96.69 103 LYS A N 1
ATOM 795 C CA . LYS A 1 103 ? -14.493 9.871 14.087 1.00 96.69 103 LYS A CA 1
ATOM 796 C C . LYS A 1 103 ? -13.675 9.283 12.934 1.00 96.69 103 LYS A C 1
ATOM 798 O O . LYS A 1 103 ? -14.252 8.641 12.062 1.00 96.69 103 LYS A O 1
ATOM 803 N N . LYS A 1 104 ? -12.350 9.456 12.955 1.00 96.81 104 LYS A N 1
ATOM 804 C CA . LYS A 1 104 ? -11.447 8.950 11.914 1.00 96.81 104 LYS A CA 1
ATOM 805 C C . LYS A 1 104 ? -11.405 7.420 11.902 1.00 96.81 104 LYS A C 1
ATOM 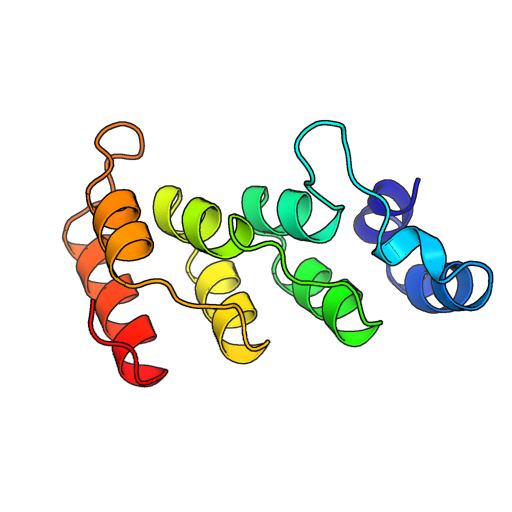807 O O . LYS A 1 104 ? -11.628 6.825 10.855 1.00 96.81 104 LYS A O 1
ATOM 812 N N . LYS A 1 105 ? -11.291 6.784 13.076 1.00 97.25 105 LYS A N 1
ATOM 813 C CA . LYS A 1 105 ? -11.389 5.318 13.212 1.00 97.25 105 LYS A CA 1
ATOM 814 C C . LYS A 1 105 ? -12.719 4.772 12.674 1.00 97.25 105 LYS A C 1
ATOM 816 O O . LYS A 1 105 ? -12.743 3.747 12.005 1.00 97.25 105 LYS A O 1
ATOM 821 N N . SER A 1 106 ? -13.833 5.451 12.965 1.00 96.81 106 SER A N 1
ATOM 822 C CA . SER A 1 106 ? -15.161 5.069 12.460 1.00 96.81 106 SER A CA 1
ATOM 823 C C . SER A 1 106 ? -15.239 5.130 10.929 1.00 96.81 106 SER A C 1
ATOM 825 O O . SER A 1 106 ? -15.772 4.220 10.297 1.00 96.81 106 SER A O 1
ATOM 827 N N . LEU A 1 107 ? -14.662 6.174 10.326 1.00 97.50 107 LEU A N 1
ATOM 828 C CA . LEU A 1 107 ? -14.632 6.333 8.875 1.00 97.50 107 LEU A CA 1
ATOM 829 C C . LEU A 1 107 ? -13.782 5.253 8.194 1.00 97.50 107 LEU A C 1
ATOM 831 O O . LEU A 1 107 ? -14.243 4.651 7.231 1.00 97.50 107 LEU A O 1
ATOM 835 N N . ILE A 1 108 ? -12.599 4.951 8.736 1.00 97.81 108 ILE A N 1
ATOM 836 C CA . ILE A 1 108 ? -11.736 3.881 8.213 1.00 97.81 108 ILE A CA 1
ATOM 837 C C . ILE A 1 108 ? -12.474 2.536 8.248 1.00 97.81 108 ILE A C 1
ATOM 839 O O . ILE A 1 108 ? -12.569 1.875 7.219 1.00 97.81 108 ILE A O 1
ATOM 843 N N . ARG A 1 109 ? -13.105 2.168 9.375 1.00 97.69 109 ARG A N 1
ATOM 844 C CA . ARG A 1 109 ? -13.912 0.932 9.457 1.00 97.69 109 ARG A CA 1
ATOM 845 C C . ARG A 1 109 ? -15.021 0.867 8.410 1.00 97.69 109 ARG A C 1
ATOM 847 O O . ARG A 1 109 ? -15.303 -0.201 7.871 1.00 97.69 109 ARG A O 1
ATOM 854 N N . ARG A 1 110 ? -15.658 2.002 8.110 1.00 96.75 110 ARG A N 1
ATOM 855 C CA . ARG A 1 110 ? -16.683 2.070 7.064 1.00 96.75 110 ARG A CA 1
ATOM 856 C C . ARG A 1 110 ? -16.097 1.774 5.683 1.00 96.75 110 ARG A C 1
ATOM 858 O O . ARG A 1 110 ? -16.751 1.053 4.938 1.00 96.75 110 ARG A O 1
ATOM 865 N N . TYR A 1 111 ? -14.908 2.287 5.364 1.00 96.12 111 TYR A N 1
ATOM 866 C CA . TYR A 1 111 ? -14.245 1.976 4.096 1.00 96.12 111 TYR A CA 1
ATOM 867 C C . TYR A 1 111 ? -13.930 0.489 3.985 1.00 96.12 111 TYR A C 1
ATOM 869 O O . TYR A 1 111 ? -14.397 -0.143 3.048 1.00 96.12 111 TYR A O 1
ATOM 877 N N . PHE A 1 112 ? -13.273 -0.112 4.976 1.00 97.50 112 PHE A N 1
ATOM 878 C CA . PHE A 1 112 ? -13.002 -1.555 4.948 1.00 97.50 112 PHE A CA 1
ATOM 879 C C . PHE A 1 112 ? -14.273 -2.390 4.739 1.00 97.50 112 PHE A C 1
ATOM 881 O O . PHE A 1 112 ? -14.283 -3.275 3.887 1.00 97.50 112 PHE A O 1
ATOM 888 N N . ARG A 1 113 ? -15.385 -2.035 5.400 1.00 96.88 113 ARG A N 1
ATOM 889 C CA . ARG A 1 113 ? -16.681 -2.694 5.171 1.00 96.88 113 ARG A CA 1
ATOM 890 C C . ARG A 1 113 ? -17.192 -2.536 3.737 1.00 96.88 113 ARG A C 1
ATOM 892 O O . ARG A 1 113 ? -17.762 -3.478 3.200 1.00 96.88 113 ARG A O 1
ATOM 899 N N . GLN A 1 114 ? -17.013 -1.369 3.116 1.00 96.19 114 GLN A N 1
ATOM 900 C CA . GLN A 1 114 ? -17.388 -1.149 1.712 1.00 96.19 114 GLN A CA 1
ATOM 901 C C . GLN A 1 114 ? -16.576 -2.021 0.748 1.00 96.19 114 GLN A C 1
ATOM 903 O O . GLN A 1 114 ? -17.121 -2.450 -0.264 1.00 96.19 114 GLN A O 1
ATOM 908 N N . PHE A 1 115 ? -15.326 -2.332 1.092 1.00 96.06 115 PHE A N 1
ATOM 909 C CA . PHE A 1 115 ? -14.473 -3.272 0.358 1.00 96.06 115 PHE A CA 1
ATOM 910 C C . PHE A 1 115 ? -14.681 -4.743 0.771 1.00 96.06 115 PHE A C 1
ATOM 912 O O . PHE A 1 115 ? -13.976 -5.621 0.289 1.00 96.06 115 PHE A O 1
ATOM 919 N N . GLY A 1 116 ? -15.667 -5.040 1.626 1.00 95.94 116 GLY A N 1
ATOM 920 C CA . GLY A 1 116 ? -16.012 -6.410 2.020 1.00 95.94 116 GLY A CA 1
ATOM 921 C C . GLY A 1 116 ? -15.187 -6.980 3.177 1.00 95.94 116 GLY A C 1
ATOM 922 O O . GLY A 1 116 ? -15.201 -8.189 3.391 1.00 95.94 116 GLY A O 1
ATOM 923 N N . HIS A 1 117 ? -14.494 -6.133 3.940 1.00 94.19 117 HIS A N 1
ATOM 924 C CA . HIS A 1 117 ? -13.699 -6.541 5.098 1.00 94.19 117 HIS A CA 1
ATOM 925 C C . HIS A 1 117 ? -14.382 -6.165 6.418 1.00 94.19 117 HIS A C 1
ATOM 927 O O . HIS A 1 117 ? -14.821 -5.028 6.614 1.00 94.19 117 HIS A O 1
ATOM 933 N N . GLU A 1 118 ? -14.428 -7.111 7.355 1.00 92.00 118 GLU A N 1
ATOM 934 C CA . GLU A 1 118 ? -14.910 -6.883 8.719 1.00 92.00 118 GLU A CA 1
ATOM 935 C C . GLU A 1 118 ? -13.726 -6.640 9.668 1.00 92.00 118 GLU A C 1
ATOM 937 O O . GLU A 1 118 ? -12.878 -7.514 9.844 1.00 92.00 118 GLU A O 1
ATOM 942 N N . ILE A 1 119 ? -13.670 -5.435 10.253 1.00 88.25 119 ILE A N 1
ATOM 943 C CA . ILE A 1 119 ? -12.637 -4.942 11.188 1.00 88.25 119 ILE A CA 1
ATOM 944 C C . ILE A 1 119 ? -13.238 -4.067 12.300 1.00 88.25 119 ILE A C 1
ATOM 946 O O . ILE A 1 119 ? -14.337 -3.494 12.093 1.00 88.25 119 ILE A O 1
#

Sequence (119 aa):
MLLDAVLNEPHKVPSIVAENPALLYETNWTGENVLHWLSVENLHEEVRLLRGLGSPIPAYALIDAVDHGYLETIIALLELGAEVVPSCITSALNNEYFALSRKKKSLIRRYFRQFGHEI

Foldseek 3Di:
DLLVCLVPPLVCNLVVCVVPVCLLQDDDPVRDHSLLVCLLVLVLVSNVSSLVSPRDDDQCSLLNNLLLLSPSSNLSCLVSPRDDDPVSSVCSLVDVVNPDDPVSSVVSQVSCVVSVHHD

Organism: NCBI:txid1806536

Radius of gyration: 14.7 Å; chains: 1; bounding box: 34×24×41 Å